Protein AF-A0A940AFX1-F1 (afdb_monomer)

Nearest PDB structures (foldseek):
  9etk-assembly1_A  TM=8.258E-01  e=8.628E-03  Vibrio cholerae
  7ug9-assembly1_A  TM=8.322E-01  e=2.244E-01  Escherichia coli
  5l3s-assembly3_F  TM=6.794E-01  e=2.961E-01  Sulfolobus acidocaldarius DSM 639
  5l3s-assembly1_B  TM=6.807E-01  e=3.645E-01  Sulfolobus acidocaldarius DSM 639
  9e7f-assembly1_AZ  TM=6.562E-01  e=1.458E+00  Pyrobaculum calidifontis JCM 11548

pLDDT: mean 94.43, std 5.54, range [59.25, 98.5]

Solvent-accessible surface area (backbone atoms only — not comparable to full-atom values): 5209 Å² total; per-residue (Å²): 119,67,64,65,54,50,52,51,56,50,48,72,56,39,44,85,71,67,52,62,58,46,76,30,38,44,51,89,54,49,72,67,53,27,51,52,40,48,53,48,23,61,74,70,73,33,41,59,43,56,55,42,82,60,60,54,85,82,37,76,70,38,36,80,84,28,10,70,72,76,46,74,69,67,73,75,40,52,62,58,52,54,50,56,58,69,70,53,131

Structure (mmCIF, N/CA/C/O backbone):
data_AF-A0A940AFX1-F1
#
_entry.id   AF-A0A940AFX1-F1
#
loop_
_atom_site.group_PDB
_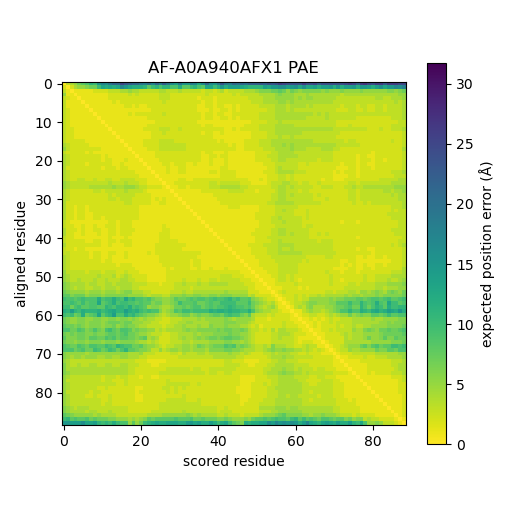atom_site.id
_atom_site.type_symbol
_atom_site.label_atom_id
_atom_site.label_alt_id
_atom_site.label_comp_id
_atom_site.label_asym_id
_atom_site.label_entity_id
_atom_site.label_seq_id
_atom_site.pdbx_PDB_ins_code
_atom_site.Cartn_x
_atom_site.Cartn_y
_atom_site.Cartn_z
_atom_site.occupancy
_atom_site.B_iso_or_equiv
_atom_site.auth_seq_id
_atom_site.auth_comp_id
_atom_site.auth_asym_id
_atom_site.auth_atom_id
_atom_site.pdbx_PDB_model_num
ATOM 1 N N . HIS A 1 1 ? 15.382 2.811 9.231 1.00 59.25 1 HIS A N 1
ATOM 2 C CA . HIS A 1 1 ? 14.882 3.393 10.499 1.00 59.25 1 HIS A CA 1
ATOM 3 C C . HIS A 1 1 ? 14.011 4.634 10.277 1.00 59.25 1 HIS A C 1
ATOM 5 O O . HIS A 1 1 ? 13.025 4.766 10.990 1.00 59.25 1 HIS A O 1
ATOM 11 N N . SER A 1 2 ? 14.300 5.494 9.289 1.00 87.38 2 SER A N 1
ATOM 12 C CA . SER A 1 2 ? 13.493 6.686 8.966 1.00 87.38 2 SER A CA 1
ATOM 13 C C . SER A 1 2 ? 12.108 6.372 8.378 1.00 87.38 2 SER A C 1
ATOM 15 O O . SER A 1 2 ? 11.121 6.929 8.846 1.00 87.38 2 SER A O 1
ATOM 17 N N . GLU A 1 3 ? 12.009 5.450 7.414 1.00 91.69 3 GLU A N 1
ATOM 18 C CA . GLU A 1 3 ? 10.739 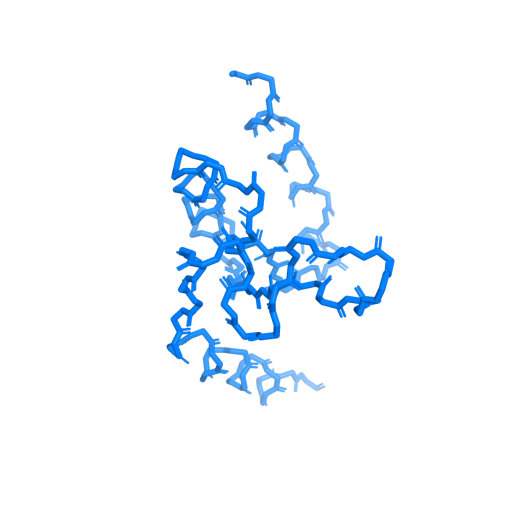5.132 6.730 1.00 91.69 3 GLU A CA 1
ATOM 19 C C . GLU A 1 3 ? 9.671 4.591 7.688 1.00 91.69 3 GLU A C 1
ATOM 21 O O . GLU A 1 3 ? 8.568 5.125 7.748 1.00 91.69 3 GLU A O 1
ATOM 26 N N . ARG A 1 4 ? 10.013 3.590 8.514 1.00 95.06 4 ARG A N 1
ATOM 27 C CA . ARG A 1 4 ? 9.087 3.012 9.507 1.00 95.06 4 ARG A CA 1
ATOM 28 C C . ARG A 1 4 ? 8.532 4.071 10.457 1.00 95.06 4 ARG A C 1
ATOM 30 O O . ARG A 1 4 ? 7.343 4.075 10.761 1.00 95.06 4 ARG A O 1
ATOM 37 N N . ALA A 1 5 ? 9.394 4.974 10.926 1.00 96.75 5 ALA A N 1
ATOM 38 C CA . ALA A 1 5 ? 8.990 6.064 11.807 1.00 96.75 5 ALA A CA 1
ATOM 39 C C . ALA A 1 5 ? 8.064 7.060 11.088 1.00 96.75 5 ALA A C 1
ATOM 41 O O . ALA A 1 5 ? 7.077 7.504 11.676 1.00 96.75 5 ALA A O 1
ATOM 42 N N . ALA A 1 6 ? 8.344 7.370 9.818 1.00 96.62 6 ALA A N 1
ATOM 43 C CA . ALA A 1 6 ? 7.507 8.239 8.998 1.00 96.62 6 ALA A CA 1
ATOM 44 C C . ALA A 1 6 ? 6.119 7.628 8.748 1.00 96.62 6 ALA A C 1
ATOM 46 O O . ALA A 1 6 ? 5.117 8.270 9.057 1.00 96.62 6 ALA A O 1
ATOM 47 N N . VAL A 1 7 ? 6.048 6.372 8.291 1.00 97.25 7 VAL A N 1
ATOM 48 C CA . VAL A 1 7 ? 4.781 5.645 8.084 1.00 97.25 7 VAL A CA 1
ATOM 49 C C . VAL A 1 7 ? 3.972 5.613 9.376 1.00 97.25 7 VAL A C 1
ATOM 51 O O . VAL A 1 7 ? 2.815 6.018 9.394 1.00 97.25 7 VAL A O 1
ATOM 54 N N . ARG A 1 8 ? 4.596 5.236 10.497 1.00 97.88 8 ARG A N 1
ATOM 55 C CA . ARG A 1 8 ? 3.941 5.226 11.809 1.00 97.88 8 ARG A CA 1
ATOM 56 C C . ARG A 1 8 ? 3.368 6.590 12.193 1.00 97.88 8 ARG A C 1
ATOM 58 O O . ARG A 1 8 ? 2.281 6.653 12.764 1.00 97.88 8 ARG A O 1
ATOM 65 N N . ARG A 1 9 ? 4.091 7.681 11.920 1.00 97.94 9 ARG A N 1
ATOM 66 C CA . ARG A 1 9 ? 3.604 9.043 12.181 1.00 97.94 9 ARG A CA 1
ATOM 67 C C . ARG A 1 9 ? 2.364 9.354 11.344 1.00 97.94 9 ARG A C 1
ATOM 69 O O . ARG A 1 9 ? 1.422 9.910 11.897 1.00 97.94 9 ARG A O 1
ATOM 76 N N . PHE A 1 10 ? 2.345 8.979 10.065 1.00 97.88 10 PHE A N 1
ATOM 77 C CA . PHE A 1 10 ? 1.162 9.150 9.219 1.00 97.88 10 PHE A CA 1
ATOM 78 C C . PHE A 1 10 ? -0.014 8.308 9.714 1.00 97.88 10 PHE A C 1
ATOM 80 O O . PHE A 1 10 ? -1.101 8.847 9.892 1.00 97.88 10 PHE A O 1
ATOM 87 N N . LEU A 1 11 ? 0.204 7.032 10.036 1.00 98.19 11 LEU A N 1
ATOM 88 C CA . LEU A 1 11 ? -0.856 6.145 10.522 1.00 98.19 11 LEU A CA 1
ATOM 89 C C . LEU A 1 11 ? -1.476 6.638 11.836 1.00 98.19 11 LEU A C 1
ATOM 91 O O . LEU A 1 11 ? -2.694 6.625 11.975 1.00 98.19 11 LEU A O 1
ATOM 95 N N . LYS A 1 12 ? -0.674 7.179 12.762 1.00 98.19 12 LYS A N 1
ATOM 96 C CA . LYS A 1 12 ? -1.189 7.799 13.999 1.00 98.19 12 LYS A CA 1
ATOM 97 C C . LYS A 1 12 ? -2.151 8.968 13.759 1.00 98.19 12 LYS A C 1
ATOM 99 O O . LYS A 1 12 ? -2.939 9.267 14.647 1.00 98.19 12 LYS A O 1
ATOM 104 N N . VAL A 1 13 ? -2.065 9.639 12.610 1.00 98.44 13 VAL A N 1
ATOM 105 C CA . VAL A 1 13 ? -2.938 10.767 12.251 1.00 98.44 13 VAL A CA 1
ATOM 106 C C . VAL A 1 13 ? -4.107 10.306 11.384 1.00 98.44 13 VAL A C 1
ATOM 108 O O . VAL A 1 13 ? -5.240 10.714 11.614 1.00 98.44 13 VAL A O 1
ATOM 111 N N . LEU A 1 14 ? -3.843 9.451 10.397 1.00 98.50 14 LEU A N 1
ATOM 112 C CA . LEU A 1 14 ? -4.815 9.081 9.373 1.00 98.50 14 LEU A CA 1
ATOM 113 C C . LEU A 1 14 ? -5.780 7.984 9.829 1.00 98.50 14 LEU A C 1
ATOM 115 O O . LEU A 1 14 ? -6.950 8.036 9.468 1.00 98.50 14 LEU A O 1
ATOM 119 N N . VAL A 1 15 ? -5.335 7.023 10.647 1.00 98.38 15 VAL A N 1
ATOM 120 C CA . VAL A 1 15 ? -6.215 5.951 11.146 1.00 98.38 15 VAL A CA 1
ATOM 121 C C . VAL A 1 15 ? -7.363 6.524 11.989 1.00 98.38 15 VAL A C 1
ATOM 123 O O . VAL A 1 15 ? -8.514 6.229 11.670 1.00 98.38 15 VAL A O 1
ATOM 126 N N . PRO A 1 16 ? -7.128 7.429 12.9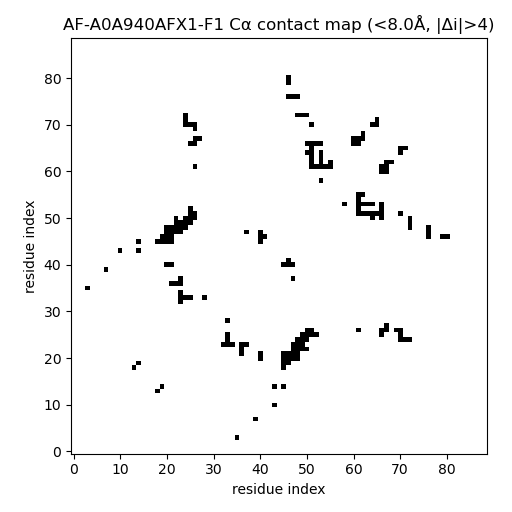65 1.00 98.06 16 PRO A N 1
ATOM 127 C CA . PRO A 1 16 ? -8.226 8.102 13.666 1.00 98.06 16 PRO A CA 1
ATOM 128 C C . PRO A 1 16 ? -9.096 8.989 12.764 1.00 98.06 16 PRO A C 1
ATOM 130 O O . PRO A 1 16 ? -10.239 9.266 13.110 1.00 98.06 16 PRO A O 1
ATOM 133 N N . ALA A 1 17 ? -8.568 9.439 11.621 1.00 98.00 17 ALA A N 1
ATOM 134 C CA . ALA A 1 17 ? -9.304 10.220 10.628 1.00 98.00 17 ALA A CA 1
ATOM 135 C C . ALA A 1 17 ? -10.122 9.356 9.645 1.00 98.00 17 ALA A C 1
ATOM 137 O O . ALA A 1 17 ? -10.756 9.905 8.746 1.00 98.00 17 ALA A O 1
ATOM 138 N N . GL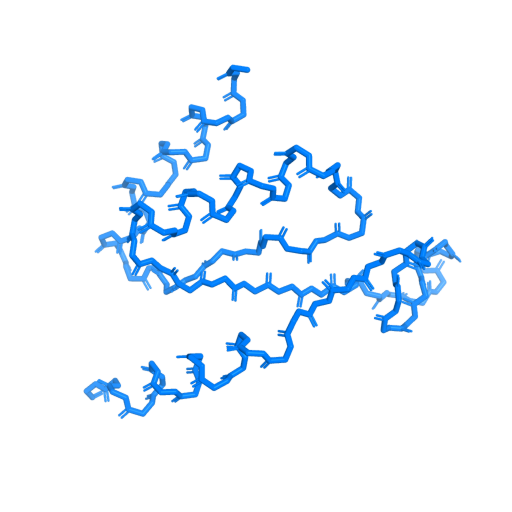Y A 1 18 ? -10.124 8.027 9.807 1.00 97.00 18 GLY A N 1
ATOM 139 C CA . GLY A 1 18 ? -10.921 7.103 8.996 1.00 97.00 18 GLY A CA 1
ATOM 140 C C . GLY A 1 18 ? -10.158 6.388 7.880 1.00 97.00 18 GLY A C 1
ATOM 141 O O . GLY A 1 18 ? -10.788 5.875 6.961 1.00 97.00 18 GLY A O 1
ATOM 142 N N . LEU A 1 19 ? -8.822 6.342 7.920 1.00 97.62 19 LEU A N 1
ATOM 143 C CA . LEU A 1 19 ? -8.051 5.521 6.982 1.00 97.62 19 LEU A CA 1
ATOM 144 C C . LEU A 1 19 ? -8.325 4.029 7.219 1.00 97.62 19 LEU A C 1
ATOM 146 O O . LEU A 1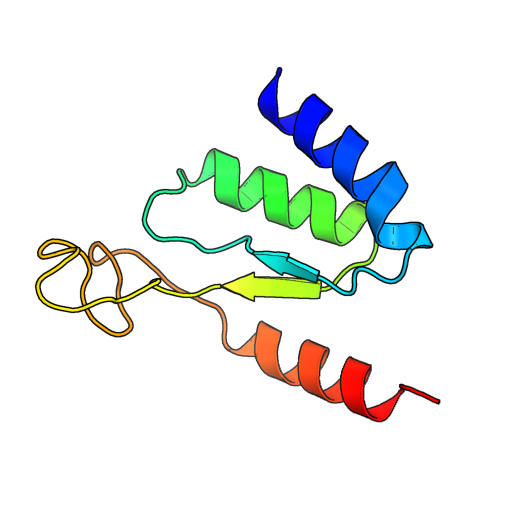 19 ? -8.010 3.500 8.283 1.00 97.62 19 LEU A O 1
ATOM 150 N N . ASP A 1 20 ? -8.840 3.347 6.197 1.00 97.69 20 ASP A N 1
ATOM 151 C CA . ASP A 1 20 ? -9.208 1.930 6.290 1.00 97.69 20 ASP A CA 1
ATOM 152 C C . ASP A 1 20 ? -8.082 0.954 5.942 1.00 97.69 20 ASP A C 1
ATOM 154 O O . ASP A 1 20 ? -8.146 -0.209 6.337 1.00 97.69 20 ASP A O 1
ATOM 158 N N . GLY A 1 21 ? -7.067 1.384 5.189 1.00 97.69 21 GLY A N 1
ATOM 159 C CA . GLY A 1 21 ? -6.027 0.487 4.696 1.00 97.69 21 GLY A CA 1
ATOM 160 C C . GLY A 1 21 ? -4.795 1.184 4.137 1.00 97.69 21 GLY A C 1
ATOM 161 O O . GLY A 1 21 ? -4.770 2.403 3.966 1.00 97.69 21 GLY A O 1
ATOM 162 N N . ILE A 1 22 ? -3.764 0.387 3.864 1.00 97.88 22 ILE A N 1
ATOM 163 C CA . ILE A 1 22 ? -2.486 0.817 3.294 1.00 97.88 22 ILE A CA 1
ATOM 164 C C . ILE A 1 22 ? -2.026 -0.155 2.204 1.00 97.88 22 ILE A C 1
ATOM 166 O O . ILE A 1 22 ? -2.204 -1.369 2.325 1.00 97.88 22 ILE A O 1
ATOM 170 N N . GLU A 1 23 ? -1.397 0.372 1.156 1.00 97.62 23 GLU A N 1
ATOM 171 C CA . GLU A 1 23 ? -0.776 -0.451 0.123 1.00 97.62 23 GLU A CA 1
ATOM 172 C C . GLU A 1 23 ? 0.511 -1.083 0.653 1.00 97.62 23 GLU A C 1
ATOM 174 O O . GLU A 1 23 ? 1.457 -0.387 1.017 1.00 97.62 23 GLU A O 1
ATOM 179 N N . ALA A 1 24 ? 0.529 -2.412 0.727 1.00 97.50 24 ALA A N 1
ATOM 180 C CA . ALA A 1 24 ? 1.675 -3.185 1.195 1.00 97.50 24 ALA A CA 1
ATOM 181 C C . ALA A 1 24 ? 2.380 -3.933 0.056 1.00 97.50 24 ALA A C 1
ATOM 183 O O . ALA A 1 24 ? 3.551 -4.273 0.202 1.00 97.50 24 ALA A O 1
ATOM 184 N N . PHE A 1 25 ? 1.693 -4.163 -1.067 1.00 97.25 25 PHE A N 1
ATOM 185 C CA . PHE A 1 25 ? 2.219 -4.881 -2.227 1.00 97.25 25 PHE A CA 1
ATOM 186 C C . PHE A 1 25 ? 2.280 -3.939 -3.432 1.00 97.25 25 PHE A C 1
ATOM 188 O O . PHE A 1 25 ? 1.268 -3.687 -4.080 1.00 97.25 25 PHE A O 1
ATOM 195 N N . TYR A 1 26 ? 3.477 -3.439 -3.734 1.00 95.62 26 TYR A N 1
ATOM 196 C CA . TYR A 1 26 ? 3.731 -2.522 -4.844 1.00 95.62 26 TYR A CA 1
ATOM 197 C C . TYR A 1 26 ? 5.009 -2.948 -5.585 1.00 95.62 26 TYR A C 1
ATOM 199 O O . TYR A 1 26 ? 5.984 -3.300 -4.917 1.00 95.62 26 TYR A O 1
ATOM 207 N N . PRO A 1 27 ? 5.066 -2.921 -6.934 1.00 93.25 27 PRO A N 1
ATOM 208 C CA . PRO A 1 27 ? 6.188 -3.477 -7.692 1.00 93.25 27 PRO A CA 1
ATOM 209 C C . PRO A 1 27 ? 7.569 -2.939 -7.320 1.00 93.25 27 PRO A C 1
ATOM 211 O O . PRO A 1 27 ? 8.546 -3.674 -7.419 1.00 93.25 27 PRO A O 1
ATOM 214 N N . ALA A 1 28 ? 7.671 -1.673 -6.907 1.00 91.50 28 ALA A N 1
ATOM 215 C CA . ALA A 1 28 ? 8.957 -1.069 -6.553 1.00 91.50 28 ALA A CA 1
ATOM 216 C C . ALA A 1 28 ? 9.345 -1.263 -5.077 1.00 91.50 28 ALA A C 1
ATOM 218 O O . ALA A 1 28 ? 10.408 -0.798 -4.663 1.00 91.50 28 ALA A O 1
ATOM 219 N N . PHE A 1 29 ? 8.502 -1.907 -4.264 1.00 94.56 29 PHE A N 1
ATOM 220 C CA . PHE A 1 29 ? 8.851 -2.201 -2.881 1.00 94.56 29 PHE A CA 1
ATOM 221 C C . PHE A 1 29 ? 9.779 -3.401 -2.799 1.00 94.56 29 PHE A C 1
ATOM 223 O O . PHE A 1 29 ? 9.559 -4.456 -3.386 1.00 94.56 29 PHE A O 1
ATOM 230 N N . THR A 1 30 ? 10.811 -3.248 -1.979 1.00 94.38 30 THR A N 1
ATOM 231 C CA . THR A 1 30 ? 11.613 -4.381 -1.522 1.00 94.38 30 THR A CA 1
ATOM 232 C C . THR A 1 30 ? 10.771 -5.309 -0.641 1.00 94.38 30 THR A C 1
ATOM 234 O O . THR A 1 30 ? 9.798 -4.882 -0.010 1.00 94.38 30 THR A O 1
ATOM 237 N N . GLU A 1 31 ? 11.190 -6.568 -0.501 1.00 94.31 31 GLU A N 1
ATOM 238 C CA . GLU A 1 31 ? 10.562 -7.515 0.437 1.00 94.31 31 GLU A CA 1
ATOM 239 C C . GLU A 1 31 ? 10.514 -6.953 1.865 1.00 94.31 31 GLU A C 1
ATOM 241 O O . GLU A 1 31 ? 9.517 -7.093 2.570 1.00 94.31 31 GLU A O 1
ATOM 246 N N . ARG A 1 32 ? 11.563 -6.225 2.270 1.00 95.62 32 ARG A N 1
ATOM 247 C CA . ARG A 1 32 ? 11.638 -5.563 3.576 1.00 95.62 32 ARG A CA 1
ATOM 248 C C . ARG A 1 32 ? 10.583 -4.470 3.741 1.00 95.62 32 ARG A C 1
ATOM 250 O O . ARG A 1 32 ? 10.013 -4.349 4.822 1.00 95.62 32 ARG A O 1
ATOM 257 N N . GLN A 1 33 ? 10.354 -3.652 2.714 1.00 96.19 33 GLN A N 1
ATOM 258 C CA . GLN A 1 33 ? 9.325 -2.607 2.753 1.00 96.19 33 GLN A CA 1
ATOM 259 C C . GLN A 1 33 ? 7.928 -3.231 2.792 1.00 96.19 33 GLN A C 1
ATOM 261 O O . GLN A 1 33 ? 7.117 -2.836 3.626 1.00 96.19 33 GLN A O 1
ATOM 266 N N . THR A 1 34 ? 7.695 -4.263 1.979 1.00 96.69 34 THR A N 1
ATOM 267 C CA . THR A 1 34 ? 6.449 -5.042 1.980 1.00 96.69 34 THR A CA 1
ATOM 268 C C . THR A 1 34 ? 6.178 -5.648 3.359 1.00 96.69 34 THR A C 1
ATOM 270 O O . THR A 1 34 ? 5.109 -5.440 3.928 1.00 96.69 34 THR A O 1
ATOM 273 N N . ALA A 1 35 ? 7.156 -6.330 3.963 1.00 97.12 35 ALA A N 1
ATOM 274 C CA . ALA A 1 35 ? 7.031 -6.885 5.313 1.00 97.12 35 ALA A CA 1
ATOM 275 C C . ALA A 1 35 ? 6.768 -5.796 6.366 1.00 97.12 35 ALA A C 1
ATOM 277 O O . ALA A 1 35 ? 5.851 -5.922 7.173 1.00 97.12 35 ALA A O 1
ATOM 278 N N . MET A 1 36 ? 7.507 -4.682 6.313 1.00 97.62 36 MET A N 1
ATOM 279 C CA . MET A 1 36 ? 7.311 -3.556 7.227 1.00 97.62 36 MET A CA 1
ATOM 280 C C . MET A 1 36 ? 5.885 -2.992 7.148 1.00 97.62 36 MET A C 1
ATOM 282 O O . MET A 1 36 ? 5.298 -2.688 8.185 1.00 97.62 36 MET A O 1
ATOM 286 N N . LEU A 1 37 ? 5.330 -2.820 5.947 1.00 97.94 37 LEU A N 1
ATOM 287 C CA . LEU A 1 37 ? 3.982 -2.275 5.761 1.00 97.94 37 LEU A CA 1
ATOM 288 C C . LEU A 1 37 ? 2.902 -3.266 6.196 1.00 97.94 37 LEU A C 1
ATOM 290 O O . LEU A 1 37 ? 1.922 -2.848 6.807 1.00 97.94 37 LEU A O 1
ATOM 294 N N . GLN A 1 38 ? 3.110 -4.566 5.975 1.00 97.94 38 GLN A N 1
ATOM 295 C CA . GLN A 1 38 ? 2.230 -5.606 6.508 1.00 97.94 38 GLN A CA 1
ATOM 296 C C . GLN A 1 38 ? 2.210 -5.609 8.044 1.00 97.94 38 GLN A C 1
ATOM 298 O O . GLN A 1 38 ? 1.132 -5.616 8.636 1.00 97.94 38 GLN A O 1
ATOM 303 N N . GLU A 1 39 ? 3.377 -5.526 8.692 1.00 98.12 39 GLU A N 1
ATOM 304 C CA . GLU A 1 39 ? 3.481 -5.418 10.155 1.00 98.12 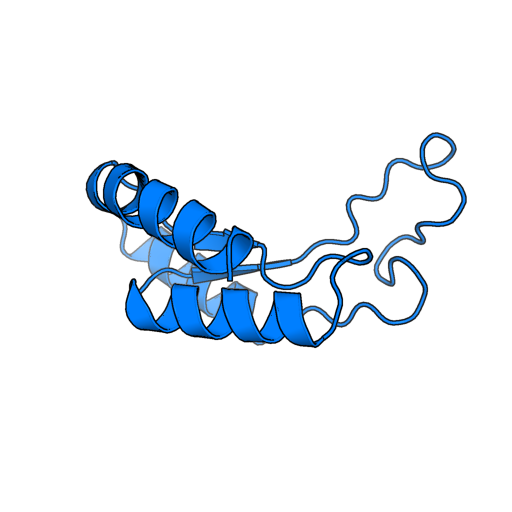39 GLU A CA 1
ATOM 305 C C . GLU A 1 39 ? 2.779 -4.161 10.690 1.00 98.12 39 GLU A C 1
ATOM 307 O O . GLU A 1 39 ? 2.062 -4.228 11.687 1.00 98.12 39 GLU A O 1
ATOM 312 N N . MET A 1 40 ? 2.961 -3.007 10.033 1.00 97.88 40 MET A N 1
ATOM 313 C CA . MET A 1 40 ? 2.285 -1.767 10.433 1.00 97.88 40 MET A CA 1
ATOM 314 C C . MET A 1 40 ? 0.767 -1.862 10.236 1.00 97.88 40 MET A C 1
ATOM 316 O O . MET A 1 40 ? 0.025 -1.411 11.103 1.00 97.88 40 MET A O 1
ATOM 320 N N . ALA A 1 41 ? 0.289 -2.457 9.140 1.00 98.19 41 ALA A N 1
ATOM 321 C CA . ALA A 1 41 ? -1.142 -2.648 8.909 1.00 98.19 41 ALA A CA 1
ATOM 322 C C . ALA A 1 41 ? -1.776 -3.503 10.017 1.00 98.19 41 ALA A C 1
ATOM 324 O O . ALA A 1 41 ? -2.816 -3.136 10.562 1.00 98.19 41 ALA A O 1
ATOM 325 N N . GLN A 1 42 ? -1.098 -4.585 10.416 1.00 97.88 42 GLN A N 1
ATOM 326 C CA . GLN A 1 42 ? -1.521 -5.429 11.531 1.00 97.88 42 GLN A CA 1
ATOM 327 C C . GLN A 1 42 ? -1.527 -4.664 12.862 1.00 97.88 42 GLN A C 1
ATOM 329 O O . GLN A 1 42 ? -2.501 -4.740 13.608 1.00 97.88 42 GLN A O 1
ATOM 334 N N . GLU A 1 43 ? -0.466 -3.913 13.162 1.00 98.06 43 GLU A N 1
ATOM 335 C CA . GLU A 1 43 ? -0.350 -3.143 14.405 1.00 98.06 43 GLU A CA 1
ATOM 336 C C . GLU A 1 43 ? -1.435 -2.067 14.543 1.00 98.06 43 GLU A C 1
ATOM 338 O O . GLU A 1 43 ? -1.966 -1.858 15.631 1.00 98.06 43 GLU A O 1
ATOM 343 N N . PHE A 1 44 ? -1.767 -1.386 13.446 1.00 98.31 44 PHE A N 1
ATOM 344 C CA . PHE A 1 44 ? -2.787 -0.338 13.415 1.00 98.31 44 PHE A CA 1
ATOM 345 C C . PHE A 1 44 ? -4.195 -0.867 13.105 1.00 98.31 44 PHE A C 1
ATOM 347 O O . PHE A 1 44 ? -5.129 -0.072 13.032 1.00 98.31 44 PHE A O 1
ATOM 354 N N . GLN A 1 45 ? -4.351 -2.187 12.947 1.00 97.69 45 GLN A N 1
ATOM 355 C CA . GLN A 1 45 ? -5.619 -2.861 12.649 1.00 97.69 45 GLN A CA 1
ATOM 356 C C . GLN A 1 45 ? -6.336 -2.300 11.407 1.00 97.69 45 GLN A C 1
ATOM 358 O O . GLN A 1 45 ? -7.559 -2.159 11.389 1.00 97.69 45 GLN A O 1
ATOM 363 N N . ILE A 1 46 ? -5.564 -1.993 10.363 1.00 98.25 46 ILE A N 1
ATOM 364 C CA . ILE A 1 46 ? -6.068 -1.541 9.061 1.00 98.25 46 ILE A CA 1
ATOM 365 C C . ILE A 1 46 ? -5.834 -2.598 7.981 1.00 98.25 46 ILE A C 1
ATOM 367 O O . ILE A 1 46 ? -5.003 -3.497 8.116 1.00 98.25 46 ILE A O 1
ATOM 371 N N . LEU A 1 47 ? -6.582 -2.490 6.888 1.00 98.38 47 LEU A N 1
ATOM 372 C CA . LEU A 1 47 ? -6.499 -3.398 5.753 1.00 98.38 47 LEU A CA 1
ATOM 373 C C . LEU A 1 47 ? -5.176 -3.235 4.991 1.00 98.38 47 LEU A C 1
ATOM 375 O O . LEU A 1 47 ? -4.536 -2.183 5.007 1.00 98.38 47 LEU A O 1
ATOM 379 N N . ARG A 1 48 ? -4.791 -4.287 4.269 1.00 98.19 48 ARG A N 1
ATOM 380 C CA . ARG A 1 48 ? -3.668 -4.276 3.323 1.00 98.19 48 ARG A CA 1
ATOM 381 C C . ARG A 1 48 ? -4.234 -4.244 1.905 1.00 98.19 48 ARG A C 1
ATOM 383 O O . ARG A 1 48 ? -5.208 -4.944 1.643 1.00 98.19 48 ARG A O 1
ATOM 390 N N . SER A 1 49 ? -3.617 -3.491 1.001 1.00 98.06 49 SER A N 1
ATOM 391 C CA . SER A 1 49 ? -3.920 -3.497 -0.437 1.00 98.06 49 SER A CA 1
ATOM 392 C C . SER A 1 49 ? -2.664 -3.710 -1.282 1.00 98.06 49 SER A C 1
ATOM 394 O O . SER A 1 49 ? -1.541 -3.739 -0.765 1.00 98.06 49 SER A O 1
ATOM 396 N N . GLY A 1 50 ? -2.859 -3.870 -2.589 1.00 96.94 50 GLY A N 1
ATOM 397 C CA . GLY A 1 50 ? -1.780 -3.972 -3.558 1.00 96.94 50 GLY A CA 1
ATOM 398 C C . GLY A 1 50 ? -2.248 -3.708 -4.978 1.00 96.94 50 GLY A C 1
ATOM 399 O O . GLY A 1 50 ? -3.417 -3.932 -5.299 1.00 9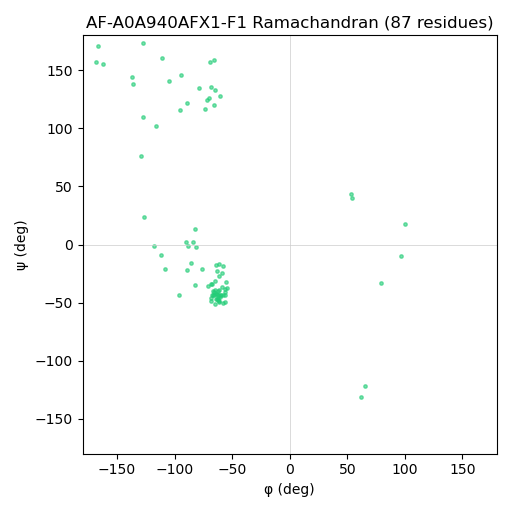6.94 50 GLY A O 1
ATOM 400 N N . GLY A 1 51 ? -1.325 -3.280 -5.829 1.00 95.81 51 GLY A N 1
ATOM 401 C CA . GLY A 1 51 ? -1.592 -3.008 -7.232 1.00 95.81 51 GLY A CA 1
ATOM 402 C C . GLY A 1 51 ? -0.309 -2.810 -8.025 1.00 95.81 51 GLY A C 1
ATOM 403 O O . GLY A 1 51 ? 0.741 -2.488 -7.478 1.00 95.81 51 GLY A O 1
ATOM 40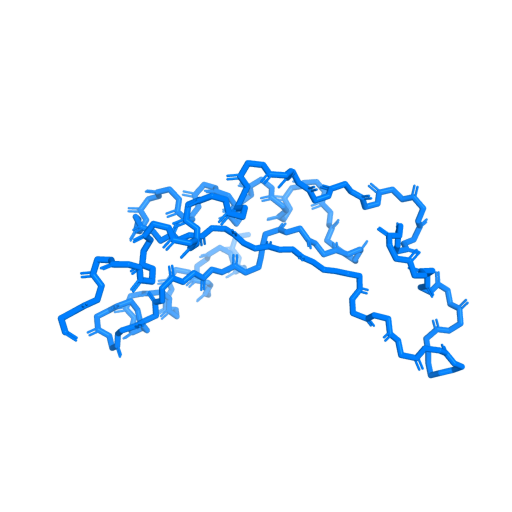4 N N . THR A 1 52 ? -0.379 -3.020 -9.340 1.00 94.25 52 THR A N 1
ATOM 405 C CA . THR A 1 52 ? 0.775 -2.783 -10.221 1.00 94.25 52 THR A CA 1
ATOM 406 C C . THR A 1 52 ? 1.015 -1.311 -10.501 1.00 94.25 52 THR A C 1
ATOM 408 O O . THR A 1 52 ? 2.099 -0.966 -10.954 1.00 94.25 52 THR A O 1
ATOM 411 N N . ASP A 1 53 ? -0.012 -0.480 -10.316 1.00 92.44 53 ASP A N 1
ATOM 412 C CA . ASP A 1 53 ? -0.036 0.918 -10.745 1.00 92.44 53 ASP A CA 1
ATOM 413 C C . ASP A 1 53 ? 0.302 1.084 -12.242 1.00 92.44 53 ASP A C 1
ATOM 415 O O . ASP A 1 53 ? 1.107 1.910 -12.679 1.00 92.44 53 ASP A O 1
ATOM 419 N N . TYR A 1 54 ? -0.291 0.208 -13.060 1.00 92.19 54 TYR A N 1
ATOM 420 C CA . TYR A 1 54 ? -0.018 0.145 -14.493 1.00 92.19 54 TYR A CA 1
ATOM 421 C C . TYR A 1 54 ? -0.627 1.340 -15.233 1.00 92.19 54 TYR A C 1
ATOM 423 O O . TYR A 1 54 ? -1.839 1.535 -15.218 1.00 92.19 54 TYR A O 1
ATOM 431 N N . HIS A 1 55 ? 0.219 2.068 -15.965 1.00 93.06 55 HIS A N 1
ATOM 432 C CA . HIS A 1 55 ? -0.150 3.254 -16.745 1.00 93.06 55 HIS A CA 1
ATOM 433 C C . HIS A 1 55 ? 0.279 3.162 -18.224 1.00 93.06 55 HIS A C 1
ATOM 435 O O . HIS A 1 55 ? 0.478 4.173 -18.903 1.00 93.06 55 HIS A O 1
ATOM 441 N N . GLY A 1 56 ? 0.461 1.945 -18.749 1.00 91.62 56 GLY A N 1
ATOM 442 C CA . GLY A 1 56 ? 0.853 1.734 -20.143 1.00 91.62 56 GLY A CA 1
ATOM 443 C C . GLY A 1 56 ? 2.216 2.332 -20.478 1.00 91.62 56 GLY A C 1
ATOM 444 O O . GLY A 1 56 ? 3.194 2.122 -19.764 1.00 91.62 56 GLY A O 1
ATOM 445 N N . ALA A 1 57 ? 2.282 3.091 -21.572 1.00 90.38 57 ALA A N 1
ATOM 446 C CA . ALA A 1 57 ? 3.530 3.659 -22.082 1.00 90.38 57 ALA A CA 1
ATOM 447 C C . ALA A 1 57 ? 4.225 4.636 -21.111 1.00 90.38 57 ALA A C 1
ATOM 449 O O . ALA A 1 57 ? 5.412 4.901 -21.277 1.00 90.38 57 ALA A O 1
ATOM 450 N N . ILE A 1 58 ? 3.516 5.147 -20.097 1.00 87.62 58 ILE A N 1
ATOM 451 C CA . ILE A 1 58 ? 4.086 6.019 -19.057 1.00 87.62 58 ILE A CA 1
ATOM 452 C C . ILE A 1 58 ? 5.085 5.244 -18.178 1.00 87.62 58 ILE A C 1
ATOM 454 O O . ILE A 1 58 ? 6.112 5.790 -17.775 1.00 87.62 58 ILE A O 1
ATOM 458 N N . HIS A 1 59 ? 4.828 3.955 -17.938 1.00 82.69 59 HIS A N 1
ATOM 459 C CA . HIS A 1 59 ? 5.692 3.068 -17.161 1.00 82.69 59 HIS A CA 1
ATOM 460 C C . HIS A 1 59 ? 5.974 1.781 -17.944 1.00 82.69 59 HIS A C 1
ATOM 462 O O . HIS A 1 59 ? 5.422 0.730 -17.620 1.00 82.69 59 HIS A O 1
ATOM 468 N N . PRO A 1 60 ? 6.863 1.826 -18.956 1.00 82.44 60 PRO A N 1
ATOM 469 C CA . PRO A 1 60 ? 7.054 0.711 -19.885 1.00 82.44 60 PRO A CA 1
ATOM 470 C C . PRO A 1 60 ? 7.588 -0.570 -19.223 1.00 82.44 60 PRO A C 1
ATOM 472 O O . PRO A 1 60 ? 7.476 -1.642 -19.806 1.00 82.44 60 PRO A O 1
ATOM 475 N N . GLY A 1 61 ? 8.164 -0.476 -18.018 1.00 86.88 61 GLY A N 1
ATOM 476 C CA . GLY A 1 61 ? 8.624 -1.635 -17.246 1.00 86.88 61 GLY A CA 1
ATOM 477 C C . GLY A 1 61 ? 7.549 -2.299 -16.379 1.00 86.88 61 GLY A C 1
ATOM 478 O O . GLY A 1 61 ? 7.753 -3.427 -15.939 1.00 86.88 61 GLY A O 1
ATOM 479 N N . ILE A 1 62 ? 6.420 -1.629 -16.128 1.00 90.94 62 ILE A N 1
ATOM 480 C CA . ILE A 1 62 ? 5.319 -2.172 -15.330 1.00 90.94 62 ILE A CA 1
ATOM 481 C C . ILE A 1 62 ? 4.371 -2.911 -16.268 1.00 90.94 62 ILE A C 1
ATOM 483 O O . ILE A 1 62 ? 3.823 -2.337 -17.205 1.00 90.94 62 ILE A O 1
ATOM 487 N N . GLN A 1 63 ? 4.168 -4.194 -16.007 1.00 91.19 63 GLN A N 1
ATOM 488 C CA . GLN A 1 63 ? 3.227 -5.044 -16.718 1.00 91.19 63 GLN A CA 1
ATOM 489 C C . GLN A 1 63 ? 1.890 -5.087 -15.981 1.00 91.19 63 GLN A C 1
ATOM 491 O O . GLN A 1 63 ? 1.832 -5.054 -14.748 1.00 91.19 63 GLN A O 1
ATOM 496 N N . LEU A 1 64 ? 0.804 -5.185 -16.747 1.00 89.81 64 LEU A N 1
ATOM 497 C CA . LEU A 1 64 ? -0.534 -5.341 -16.192 1.00 89.81 64 LEU A CA 1
ATOM 498 C C . LEU A 1 64 ? -0.611 -6.636 -15.366 1.00 89.81 64 LEU A C 1
ATOM 500 O O . LEU A 1 64 ? -0.244 -7.708 -15.841 1.00 89.81 64 LEU A O 1
ATOM 504 N N . GLY A 1 65 ? -1.080 -6.527 -14.124 1.00 87.06 65 GLY A N 1
ATOM 505 C CA . GLY A 1 65 ? -1.248 -7.651 -13.195 1.00 87.06 65 GLY A CA 1
ATOM 506 C C . GLY A 1 65 ? 0.031 -8.131 -12.494 1.00 87.06 65 GLY A C 1
ATOM 507 O O . GLY A 1 65 ? -0.042 -8.507 -11.331 1.00 87.06 65 GLY A O 1
ATOM 508 N N . THR A 1 66 ? 1.201 -8.070 -13.139 1.00 90.06 66 THR A N 1
ATOM 509 C CA . THR A 1 66 ? 2.459 -8.635 -12.597 1.00 90.06 66 THR A CA 1
ATOM 510 C C . THR A 1 66 ? 3.515 -7.601 -12.201 1.00 90.06 66 THR A C 1
ATOM 512 O O . THR A 1 66 ? 4.525 -7.947 -11.580 1.00 90.06 66 THR A O 1
ATOM 515 N N . GLY A 1 67 ? 3.321 -6.321 -12.529 1.00 92.00 67 GLY A N 1
ATOM 516 C CA . GLY A 1 67 ? 4.248 -5.259 -12.149 1.00 92.00 67 GLY A CA 1
ATOM 517 C C . GLY A 1 67 ? 5.608 -5.433 -12.824 1.00 92.00 67 GLY A C 1
ATOM 518 O O . GLY A 1 67 ? 5.686 -5.510 -14.045 1.00 92.00 67 GLY A O 1
ATOM 519 N N . LEU A 1 68 ? 6.681 -5.542 -12.037 1.00 91.50 68 LEU A N 1
ATOM 520 C CA . LEU A 1 68 ? 8.035 -5.835 -12.534 1.00 91.50 68 LEU A CA 1
ATOM 521 C C . LEU A 1 68 ? 8.286 -7.343 -12.766 1.00 91.50 68 LEU A C 1
ATOM 523 O O . LEU A 1 68 ? 9.427 -7.763 -12.934 1.00 91.50 68 LEU A O 1
ATOM 527 N N . GLY A 1 69 ? 7.231 -8.165 -12.763 1.00 89.31 69 GLY A N 1
ATOM 528 C CA . GLY A 1 69 ? 7.286 -9.620 -12.950 1.00 89.31 69 GLY A CA 1
ATOM 529 C C . GLY A 1 69 ? 7.287 -10.426 -11.650 1.00 89.31 69 GLY A C 1
ATOM 530 O O . GLY A 1 69 ? 7.119 -11.640 -11.687 1.00 89.31 69 GLY A O 1
ATOM 531 N N . THR A 1 70 ? 7.443 -9.764 -10.506 1.00 85.31 70 THR A N 1
ATOM 532 C CA . THR A 1 70 ? 7.516 -10.396 -9.180 1.00 85.31 70 THR A CA 1
ATOM 533 C C . THR A 1 70 ? 6.384 -9.977 -8.246 1.00 85.31 70 THR A C 1
ATOM 535 O O . THR A 1 70 ? 6.329 -10.456 -7.114 1.00 85.31 70 THR A O 1
ATOM 538 N N . LEU A 1 71 ? 5.478 -9.089 -8.681 1.00 92.56 71 LEU A N 1
ATOM 539 C CA . LEU A 1 71 ? 4.366 -8.675 -7.832 1.00 92.56 71 LEU A CA 1
ATOM 540 C C . LEU A 1 71 ? 3.379 -9.834 -7.672 1.00 92.56 71 LEU A C 1
ATOM 542 O O . LEU A 1 71 ? 2.839 -10.343 -8.651 1.00 92.56 71 LEU A O 1
ATOM 546 N N . HIS A 1 72 ? 3.092 -10.172 -6.420 1.00 93.19 72 HIS A N 1
ATOM 547 C CA . HIS A 1 72 ? 2.006 -11.060 -6.044 1.00 93.19 72 HIS A CA 1
ATOM 548 C C . HIS A 1 72 ? 1.142 -10.361 -4.993 1.00 93.19 72 HIS A C 1
ATOM 550 O O . HIS A 1 72 ? 1.578 -10.166 -3.857 1.00 93.19 72 HIS A O 1
ATOM 556 N N . VAL A 1 73 ? -0.074 -9.972 -5.380 1.00 95.56 73 VAL A N 1
ATOM 557 C CA . VAL A 1 73 ? -1.081 -9.413 -4.470 1.00 95.56 73 VAL A CA 1
ATOM 558 C C . VAL A 1 73 ? -1.991 -10.561 -4.020 1.00 95.56 73 VAL A C 1
ATOM 560 O O . VAL A 1 73 ? -2.648 -11.149 -4.873 1.00 95.56 73 VAL A O 1
ATOM 563 N N . PRO A 1 74 ? -2.029 -10.921 -2.725 1.00 95.38 74 PRO A N 1
ATOM 564 C CA . PRO A 1 74 ? -2.848 -12.039 -2.261 1.00 95.38 74 PRO A CA 1
ATOM 565 C C . PRO A 1 74 ? -4.356 -11.796 -2.436 1.00 95.38 74 PRO A C 1
ATOM 567 O O . PRO A 1 74 ? -4.874 -10.766 -2.005 1.00 95.38 74 PRO A O 1
ATOM 570 N N . ASP A 1 75 ? -5.083 -12.778 -2.974 1.00 95.81 75 ASP A N 1
ATOM 571 C CA . ASP A 1 75 ? -6.543 -12.689 -3.160 1.00 95.81 75 ASP A CA 1
ATOM 572 C C . ASP A 1 75 ? -7.308 -12.516 -1.836 1.00 95.81 75 ASP A C 1
ATOM 574 O O . ASP A 1 75 ? -8.370 -11.896 -1.799 1.00 95.81 75 ASP A O 1
ATOM 578 N N . GLU A 1 76 ? -6.746 -12.998 -0.720 1.00 95.50 76 GLU A N 1
ATOM 579 C CA . GLU A 1 76 ? -7.303 -12.851 0.636 1.00 95.50 76 GLU A CA 1
ATOM 580 C C . GLU A 1 76 ? -7.518 -11.390 1.069 1.00 95.50 76 GLU A C 1
ATOM 582 O O . GLU A 1 76 ? -8.286 -11.128 1.998 1.00 95.50 76 GLU A O 1
ATOM 587 N N . LEU A 1 77 ? -6.867 -10.429 0.404 1.00 97.00 77 LEU A N 1
ATOM 588 C CA . LEU A 1 77 ? -7.047 -9.011 0.697 1.00 97.00 77 LEU A CA 1
ATOM 589 C C . LEU A 1 77 ? -8.448 -8.521 0.309 1.00 97.00 77 LEU A C 1
ATOM 591 O O . LEU A 1 77 ? -9.015 -7.674 1.003 1.00 97.00 77 LEU A O 1
ATOM 595 N N . LEU A 1 78 ? -9.024 -9.063 -0.768 1.00 97.31 78 LEU A N 1
ATOM 596 C CA . LEU A 1 78 ? -10.303 -8.604 -1.305 1.00 97.31 78 LEU A CA 1
ATOM 597 C C . LEU A 1 78 ? -11.491 -8.916 -0.372 1.00 97.31 78 LEU A C 1
ATOM 599 O O . LEU A 1 78 ? -12.242 -7.984 -0.072 1.00 97.31 78 LEU A O 1
ATOM 603 N N . PRO A 1 79 ? -11.669 -10.146 0.156 1.00 97.94 79 PRO A N 1
ATOM 604 C CA . PRO A 1 79 ? -12.744 -10.433 1.107 1.00 97.94 79 PRO A CA 1
ATOM 605 C C . PRO A 1 79 ? -12.723 -9.529 2.344 1.00 97.94 79 PRO A C 1
ATOM 607 O O . PRO A 1 79 ? -13.772 -9.075 2.792 1.00 97.94 79 PRO A O 1
ATOM 610 N N . ALA A 1 80 ? -11.538 -9.203 2.873 1.00 96.38 80 ALA A N 1
ATOM 611 C CA . ALA A 1 80 ? -11.416 -8.313 4.027 1.00 96.38 80 ALA A CA 1
ATOM 612 C C . ALA A 1 80 ? -11.893 -6.881 3.713 1.00 96.38 80 ALA A C 1
ATOM 614 O O . ALA A 1 80 ? -12.566 -6.255 4.534 1.00 96.38 80 ALA A O 1
ATOM 615 N N . MET A 1 81 ? -11.598 -6.372 2.511 1.00 97.44 81 MET A N 1
ATOM 616 C CA . MET A 1 81 ? -12.114 -5.080 2.039 1.00 97.44 81 MET A CA 1
ATOM 617 C C . MET A 1 81 ? -13.630 -5.100 1.844 1.00 97.44 81 MET A C 1
ATOM 619 O O . MET A 1 81 ? -14.312 -4.158 2.246 1.00 97.44 81 MET A O 1
ATOM 623 N N . GLN A 1 82 ? -14.161 -6.171 1.252 1.00 97.88 82 GLN A N 1
ATOM 624 C CA . GLN A 1 82 ? -15.599 -6.340 1.043 1.00 97.88 82 GLN A CA 1
ATOM 625 C C . GLN A 1 82 ? -16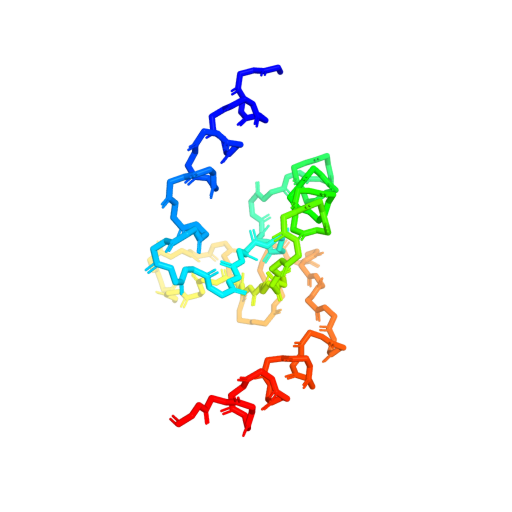.352 -6.398 2.375 1.00 97.88 82 GLN A C 1
ATOM 627 O O . GLN A 1 82 ? -17.366 -5.721 2.523 1.00 97.88 82 GLN A O 1
ATOM 632 N N . GLN A 1 83 ? -15.826 -7.132 3.359 1.00 97.62 83 GLN A N 1
ATOM 633 C CA . GLN A 1 83 ? -16.405 -7.189 4.700 1.00 97.62 83 GLN A CA 1
ATOM 634 C C . GLN A 1 83 ? -16.394 -5.811 5.366 1.00 97.62 83 GLN A C 1
ATOM 636 O O . GLN A 1 83 ? -17.427 -5.346 5.835 1.00 97.62 83 GLN A O 1
ATOM 641 N N . LYS A 1 84 ? -15.259 -5.100 5.326 1.00 95.88 84 LYS A N 1
ATOM 642 C CA . LYS A 1 84 ? -15.159 -3.743 5.880 1.00 95.88 84 LYS A CA 1
ATOM 643 C C . LYS A 1 84 ? -16.149 -2.774 5.235 1.00 95.88 84 LYS A C 1
ATOM 645 O O . LYS A 1 84 ? -16.645 -1.888 5.923 1.00 95.88 84 LYS A O 1
ATOM 650 N N . LEU A 1 85 ? -16.402 -2.907 3.931 1.00 96.25 85 LEU A N 1
ATOM 651 C CA . LEU A 1 85 ? -17.413 -2.122 3.222 1.00 96.25 85 LEU A CA 1
ATOM 652 C C . LEU A 1 85 ? -18.830 -2.472 3.693 1.00 96.25 85 LEU A C 1
ATOM 654 O O . LEU A 1 85 ? -19.620 -1.560 3.913 1.00 96.25 85 LEU A O 1
ATOM 658 N N . ALA A 1 86 ? -19.136 -3.760 3.864 1.00 97.19 86 ALA A N 1
ATOM 659 C CA . ALA A 1 86 ? -20.432 -4.227 4.353 1.00 97.19 86 ALA A CA 1
ATOM 660 C C . ALA A 1 86 ? -20.716 -3.795 5.803 1.00 97.19 86 ALA A C 1
ATOM 662 O O . ALA A 1 86 ? -21.866 -3.542 6.146 1.00 97.19 86 ALA A O 1
ATOM 663 N N . ASP A 1 87 ? -19.673 -3.669 6.627 1.00 95.62 87 ASP A N 1
ATOM 664 C CA . ASP A 1 87 ? -19.763 -3.241 8.028 1.00 95.62 87 ASP A CA 1
ATOM 665 C C . ASP A 1 87 ? -19.857 -1.713 8.198 1.00 95.62 87 ASP A C 1
ATOM 667 O O . ASP A 1 87 ? -19.930 -1.223 9.330 1.00 95.62 87 ASP A O 1
ATOM 671 N N . ARG A 1 88 ? -19.799 -0.929 7.110 1.00 89.19 88 ARG A N 1
ATOM 672 C CA . ARG A 1 88 ? -19.951 0.528 7.215 1.00 89.19 88 ARG A CA 1
ATOM 673 C C . ARG A 1 88 ? -21.390 0.873 7.620 1.00 89.19 88 ARG A C 1
ATOM 675 O O . ARG A 1 88 ? -22.316 0.294 7.054 1.00 89.19 88 ARG A O 1
ATOM 682 N N . PRO A 1 89 ? -21.571 1.799 8.577 1.00 79.94 89 PRO A N 1
ATOM 683 C CA . PRO A 1 89 ? -22.892 2.263 8.987 1.00 79.94 89 PRO A CA 1
ATOM 684 C C . PRO A 1 89 ? -23.626 3.015 7.871 1.00 79.94 89 PRO A C 1
ATOM 686 O O . PRO A 1 89 ? -22.946 3.609 6.999 1.00 79.94 89 PRO A O 1
#

Secondary structure (DSSP, 8-state):
-HHHHHHHHHHHHHTTTT--EEEEE-TT--HHHHHHHHHHHHHTT-EEEE-----GGGSTTPBTTTBTTT----TTHHHHHHHHHHT--

Foldseek 3Di:
DVVLVVVLVVLVPVVVVPQQEDELFELPDDPVSSVSRVVVCVVSVHAYFYALPDDPPVCPCQDHPQRVNPTDTDPVRVVVVVVVVVPDD

Radius of gyration: 14.2 Å; Cα contacts (8 Å, |Δi|>4): 99; chains: 1; bounding box: 38×24×36 Å

Mean predicted aligned error: 3.29 Å

Sequence (89 aa):
HSERAAVRRFLKVLVPAGLDGIEAFYPAFTERQTAMLQEMAQEFQILRSGGTDYHGAIHPGIQLGTGLGTLHVPDELLPAMQQKLADRP